Protein AF-A0A1U7GLS8-F1 (afdb_monomer)

Nearest PDB structures (foldseek):
  8ylf-assembly1_A  TM=4.229E-01  e=4.146E-02  Burkholderia thailandensis
  3boq-assembly1_B  TM=4.390E-01  e=8.369E-02  Ruegeria pomeroyi DSS-3
  4kxf-assembly5_H  TM=3.351E-01  e=7.444E-02  Mus musculus
  4kxf-assembly11_N  TM=3.195E-01  e=1.058E-01  Mus musculus
  5dd8-assembly1_B  TM=3.483E-01  e=3.034E-01  Deinococcus radiodurans

Radius of gyration: 20.21 Å; Cα contacts (8 Å, |Δi|>4): 185; chains: 1; bounding box: 59×32×50 Å

Structure (mmCIF, N/CA/C/O backbone):
data_AF-A0A1U7GLS8-F1
#
_entry.id   AF-A0A1U7GLS8-F1
#
loop_
_atom_site.group_PDB
_atom_site.id
_atom_site.type_symbol
_atom_site.label_atom_id
_atom_site.label_alt_id
_atom_site.label_comp_id
_atom_site.label_asym_id
_atom_site.label_entity_id
_atom_site.label_seq_id
_atom_site.pdbx_PDB_ins_code
_atom_site.Cartn_x
_atom_site.Cartn_y
_atom_site.Cartn_z
_atom_site.occupancy
_atom_site.B_iso_or_equiv
_atom_site.auth_seq_id
_atom_site.auth_comp_id
_atom_site.auth_asym_id
_atom_site.auth_atom_id
_atom_site.pdbx_PDB_model_num
ATOM 1 N N . MET A 1 1 ? -2.985 -7.821 25.151 1.00 47.22 1 MET A N 1
ATOM 2 C CA . MET A 1 1 ? -2.321 -8.088 23.858 1.00 47.22 1 MET A CA 1
ATOM 3 C C . MET A 1 1 ? -3.388 -7.977 22.787 1.00 47.22 1 MET A C 1
ATOM 5 O O . MET A 1 1 ? -4.386 -8.672 22.915 1.00 47.22 1 MET A O 1
ATOM 9 N N . LEU A 1 2 ? -3.234 -7.059 21.829 1.00 55.62 2 LEU A N 1
ATOM 10 C CA . LEU A 1 2 ? -4.131 -6.957 20.669 1.00 55.62 2 LEU A CA 1
ATOM 11 C C . LEU A 1 2 ? -3.967 -8.236 19.837 1.00 55.62 2 LEU A C 1
ATOM 13 O O . LEU A 1 2 ? -2.833 -8.689 19.665 1.00 55.62 2 LEU A O 1
ATOM 17 N N . GLN A 1 3 ? -5.065 -8.849 19.392 1.00 51.25 3 GLN A N 1
ATOM 18 C CA . GLN A 1 3 ? -4.973 -10.025 18.527 1.00 51.25 3 GLN A CA 1
ATOM 19 C C . GLN A 1 3 ? -4.368 -9.617 17.183 1.00 51.25 3 GLN A C 1
ATOM 21 O O . GLN A 1 3 ? -4.797 -8.656 16.551 1.00 51.25 3 GLN A O 1
ATOM 26 N N . THR A 1 4 ? -3.327 -10.341 16.784 1.00 54.66 4 THR A N 1
ATOM 27 C CA . THR A 1 4 ? -2.458 -10.063 15.635 1.00 54.66 4 THR A CA 1
ATOM 28 C C . THR A 1 4 ? -3.052 -10.562 14.313 1.00 54.66 4 THR A C 1
ATOM 30 O O . THR A 1 4 ? -2.325 -11.067 13.462 1.00 54.66 4 THR A O 1
ATOM 33 N N . GLU A 1 5 ? -4.371 -10.496 14.141 1.00 70.38 5 GLU A N 1
ATOM 34 C CA . GLU A 1 5 ? -4.969 -10.784 12.836 1.00 70.38 5 GLU A CA 1
ATOM 35 C C . GLU A 1 5 ? -4.715 -9.593 11.902 1.00 70.38 5 GLU A C 1
ATOM 37 O O . GLU A 1 5 ? -4.783 -8.431 12.309 1.00 70.38 5 GLU A O 1
ATOM 42 N N . SER A 1 6 ? -4.330 -9.881 10.658 1.00 88.44 6 SER A N 1
ATOM 43 C CA . SER A 1 6 ? -4.039 -8.853 9.657 1.00 88.44 6 SER A CA 1
ATOM 44 C C . SER A 1 6 ? -5.297 -8.056 9.331 1.00 88.44 6 SER A C 1
ATOM 46 O O . SER A 1 6 ? -6.322 -8.667 9.028 1.00 88.44 6 SER A O 1
ATOM 48 N N . LEU A 1 7 ? -5.205 -6.725 9.309 1.00 94.12 7 LEU A N 1
ATOM 49 C CA . LEU A 1 7 ? -6.380 -5.887 9.077 1.00 94.12 7 LEU A CA 1
ATOM 50 C C . LEU A 1 7 ? -6.744 -5.815 7.593 1.00 94.12 7 LEU A C 1
ATOM 52 O O . LEU A 1 7 ? -5.873 -5.662 6.733 1.00 94.12 7 LEU A O 1
ATOM 56 N N . SER A 1 8 ? -8.034 -5.840 7.282 1.00 94.56 8 SER A N 1
ATOM 57 C CA . SER A 1 8 ? -8.554 -5.521 5.962 1.00 94.56 8 SER A CA 1
ATOM 58 C C . SER A 1 8 ? -8.218 -4.081 5.585 1.00 94.56 8 SER A C 1
ATOM 60 O O . SER A 1 8 ? -8.063 -3.194 6.428 1.00 94.56 8 SER A O 1
ATOM 62 N N . GLU A 1 9 ? -8.152 -3.806 4.286 1.00 94.81 9 GLU A N 1
ATOM 63 C CA . GLU A 1 9 ? -7.890 -2.450 3.811 1.00 94.81 9 GLU A CA 1
ATOM 64 C C . GLU A 1 9 ? -8.945 -1.445 4.287 1.00 94.81 9 GLU A C 1
ATOM 66 O O . GLU A 1 9 ? -8.619 -0.310 4.641 1.00 94.81 9 GLU A O 1
ATOM 71 N N . SER A 1 10 ? -10.210 -1.864 4.353 1.00 95.19 10 SER A N 1
ATOM 72 C CA . SER A 1 10 ? -11.284 -1.024 4.875 1.00 95.19 10 SER A CA 1
ATOM 73 C C . SER A 1 10 ? -11.086 -0.707 6.360 1.00 95.19 10 SER A C 1
ATOM 75 O O . SER A 1 10 ? -11.263 0.447 6.751 1.0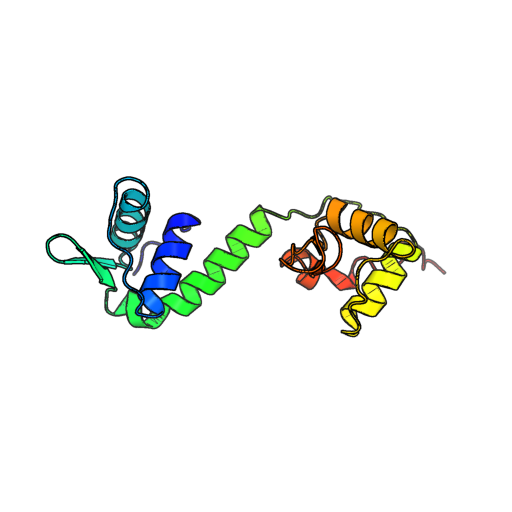0 95.19 10 SER A O 1
ATOM 77 N N . ALA A 1 11 ? -10.653 -1.675 7.177 1.00 96.19 11 ALA A N 1
ATOM 78 C CA . ALA A 1 11 ? -10.305 -1.442 8.580 1.00 96.19 11 ALA A CA 1
ATOM 79 C C . A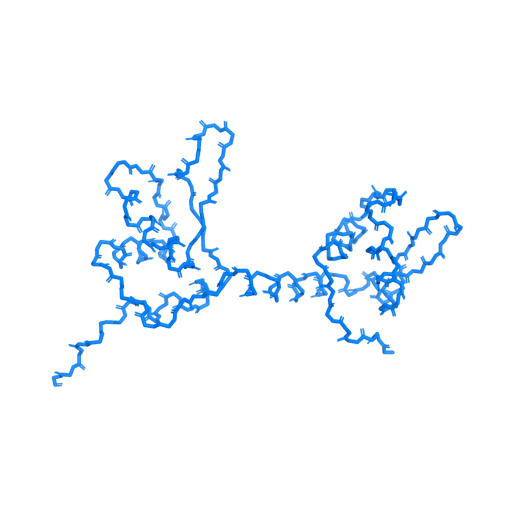LA A 1 11 ? -9.109 -0.492 8.727 1.00 96.19 11 ALA A C 1
ATOM 81 O O . ALA A 1 11 ? -9.171 0.455 9.514 1.00 96.19 11 ALA A O 1
ATOM 82 N N . VAL A 1 12 ? -8.062 -0.655 7.914 1.00 96.44 12 VAL A N 1
ATOM 83 C CA . VAL A 1 12 ? -6.911 0.267 7.889 1.00 96.44 12 VAL A CA 1
ATOM 84 C C . VAL A 1 12 ? -7.342 1.685 7.507 1.00 96.44 12 VAL A C 1
ATOM 86 O O . VAL A 1 12 ? -6.900 2.657 8.128 1.00 96.44 12 VAL A O 1
ATOM 89 N N .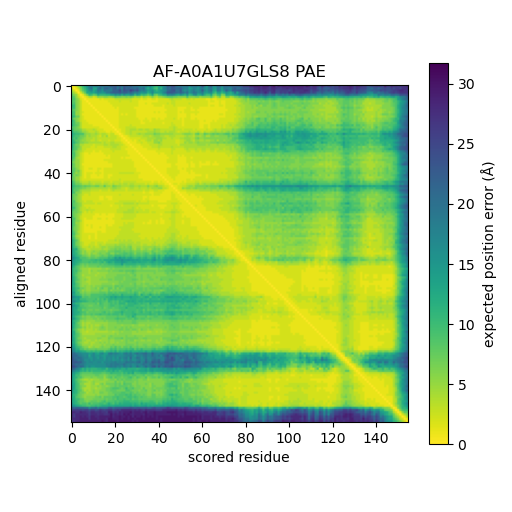 ALA A 1 13 ? -8.236 1.832 6.526 1.00 95.69 13 ALA A N 1
ATOM 90 C CA . ALA A 1 13 ? -8.775 3.128 6.130 1.00 95.69 13 ALA A CA 1
ATOM 91 C C . ALA A 1 13 ? -9.565 3.783 7.274 1.00 95.69 13 ALA A C 1
ATOM 93 O O . ALA A 1 13 ? -9.289 4.934 7.624 1.00 95.69 13 ALA A O 1
ATOM 94 N N . VAL A 1 14 ? -10.494 3.054 7.904 1.00 96.56 14 VAL A N 1
ATOM 95 C CA . VAL A 1 14 ? -11.258 3.542 9.066 1.00 96.56 14 VAL A CA 1
ATOM 96 C C . VAL A 1 14 ? -10.314 3.978 10.189 1.00 96.56 14 VAL A C 1
ATOM 98 O O . VAL A 1 14 ? -10.439 5.099 10.694 1.00 96.56 14 VAL A O 1
ATOM 101 N N . LEU A 1 15 ? -9.329 3.143 10.534 1.00 96.56 15 LEU A N 1
ATOM 102 C CA . LEU A 1 15 ? -8.342 3.432 11.572 1.00 96.56 15 LEU A CA 1
ATOM 103 C C . LEU A 1 15 ? -7.538 4.696 11.255 1.00 96.56 15 LEU A C 1
ATOM 105 O O . LEU A 1 15 ? -7.381 5.554 12.121 1.00 96.56 15 LEU A O 1
ATOM 109 N N . ARG A 1 16 ? -7.087 4.865 10.007 1.00 96.69 16 ARG A N 1
ATOM 110 C CA . ARG A 1 16 ? -6.355 6.061 9.565 1.00 96.69 16 ARG A CA 1
ATOM 111 C C . ARG A 1 16 ? -7.183 7.334 9.734 1.00 96.69 16 ARG A C 1
ATOM 113 O O . ARG A 1 16 ? -6.652 8.349 10.182 1.00 96.69 16 ARG A O 1
ATOM 120 N N . PHE A 1 17 ? -8.465 7.310 9.374 1.00 95.44 17 PHE A N 1
ATOM 121 C CA . PHE A 1 17 ? -9.340 8.473 9.540 1.00 95.44 17 PHE A CA 1
ATOM 122 C C . PHE A 1 17 ? -9.604 8.777 11.018 1.00 95.44 17 PHE A C 1
ATOM 124 O O . PHE A 1 17 ? -9.436 9.921 11.441 1.00 95.44 17 PHE A O 1
ATOM 131 N N . ARG A 1 18 ? -9.953 7.761 11.816 1.00 94.69 18 ARG A N 1
ATOM 132 C CA . ARG A 1 18 ? -10.230 7.925 13.252 1.00 94.69 18 ARG A CA 1
ATOM 133 C C . ARG A 1 18 ? -8.991 8.355 14.037 1.00 94.69 18 ARG A C 1
ATOM 135 O O . ARG A 1 18 ? -9.093 9.251 14.869 1.00 94.69 18 ARG A O 1
ATOM 142 N N . GLY A 1 19 ? -7.825 7.789 13.729 1.00 94.19 19 GLY A N 1
ATOM 143 C CA . GLY A 1 19 ? -6.539 8.160 14.326 1.00 94.19 19 GLY A CA 1
ATOM 144 C C . GLY A 1 19 ? -6.142 9.615 14.061 1.00 94.19 19 GLY A C 1
ATOM 145 O O . GLY A 1 19 ? -5.578 10.270 14.932 1.00 94.19 19 GLY A O 1
ATOM 146 N N . LYS A 1 20 ? -6.531 10.167 12.903 1.00 94.25 20 LYS A N 1
ATOM 147 C CA . LYS A 1 20 ? -6.389 11.599 12.574 1.00 94.25 20 LYS A CA 1
ATOM 148 C C . LYS A 1 20 ? -7.455 12.502 13.215 1.00 94.25 20 LYS A C 1
ATOM 150 O O . LYS A 1 20 ? -7.459 13.704 12.969 1.00 94.25 20 LYS A O 1
ATOM 155 N N . GLY A 1 21 ? -8.375 11.946 14.003 1.00 92.12 21 GLY A N 1
ATOM 156 C CA . GLY A 1 21 ? -9.478 12.685 14.620 1.00 92.12 21 GLY A CA 1
ATOM 157 C C . GLY A 1 21 ? -10.643 12.986 13.672 1.00 92.12 21 GLY A C 1
ATOM 158 O O . GLY A 1 21 ? -11.557 13.723 14.039 1.00 92.12 21 GLY A O 1
ATOM 159 N N . HIS A 1 22 ? -10.654 12.424 12.460 1.00 92.25 22 HIS A N 1
ATOM 160 C CA . HIS A 1 22 ? -11.785 12.580 11.554 1.00 92.25 22 HIS A CA 1
ATOM 161 C C . HIS A 1 22 ? -12.938 11.672 11.973 1.00 92.25 22 HIS A C 1
ATOM 163 O O . HIS A 1 22 ? -12.755 10.492 12.282 1.00 92.25 22 HIS A O 1
ATOM 169 N N . ARG A 1 23 ? -14.158 12.212 11.929 1.00 85.38 23 ARG A N 1
ATOM 170 C CA . ARG A 1 23 ? -15.364 11.425 12.173 1.00 85.38 23 ARG A CA 1
ATOM 171 C C . ARG A 1 23 ? -15.773 10.692 10.901 1.00 85.38 23 ARG A C 1
ATOM 173 O O . ARG A 1 23 ? -15.999 11.318 9.871 1.00 85.38 23 ARG A O 1
ATOM 180 N N . MET A 1 24 ? -15.937 9.378 11.005 1.00 87.12 24 MET A N 1
ATOM 181 C CA . MET A 1 24 ? -16.488 8.537 9.945 1.00 87.12 24 MET A CA 1
ATOM 182 C C . MET A 1 24 ? -17.685 7.788 10.507 1.00 87.12 24 MET A C 1
ATOM 184 O O . MET A 1 24 ? -17.504 6.881 11.313 1.00 87.12 24 MET A O 1
ATOM 188 N N . ARG A 1 25 ? -18.900 8.210 10.151 1.00 88.31 25 ARG A N 1
ATOM 189 C CA . ARG A 1 25 ? -20.108 7.587 10.699 1.00 88.31 25 ARG A CA 1
ATOM 190 C C . ARG A 1 25 ? -20.191 6.119 10.257 1.00 88.31 25 ARG A C 1
ATOM 19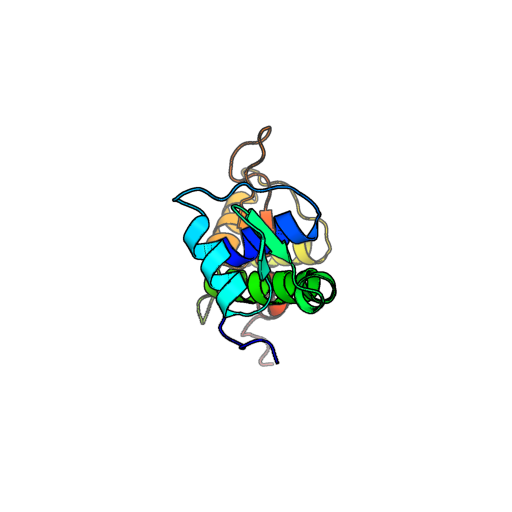2 O O . ARG A 1 25 ? -19.947 5.857 9.077 1.00 88.31 25 ARG A O 1
ATOM 199 N N . PRO A 1 26 ? -20.533 5.197 11.169 1.00 91.25 26 PRO A N 1
ATOM 200 C CA . PRO A 1 26 ? -20.840 3.828 10.793 1.00 91.25 26 PRO A CA 1
ATOM 201 C C . PRO A 1 26 ? -22.047 3.789 9.854 1.00 91.25 26 PRO A C 1
ATOM 203 O O . PRO A 1 26 ? -23.072 4.421 10.107 1.00 91.25 26 PRO A O 1
ATOM 206 N N . ASP A 1 27 ? -21.913 3.050 8.767 1.00 92.06 27 ASP A N 1
ATOM 207 C CA . ASP A 1 27 ? -22.962 2.733 7.809 1.00 92.06 27 ASP A CA 1
ATOM 208 C C . ASP A 1 27 ? -22.792 1.273 7.351 1.00 92.06 27 ASP A C 1
ATOM 210 O O . ASP A 1 27 ? -21.740 0.674 7.590 1.00 92.06 27 ASP A O 1
ATOM 214 N N . PRO A 1 28 ? -23.786 0.660 6.685 1.00 93.00 28 PRO A N 1
ATOM 215 C CA . PRO A 1 28 ? -23.711 -0.754 6.320 1.00 93.00 28 PRO A CA 1
ATOM 216 C C . PRO A 1 28 ? -22.473 -1.163 5.501 1.00 93.00 28 PRO A C 1
ATOM 218 O O . PRO A 1 28 ? -22.099 -2.331 5.527 1.00 93.00 28 PRO A O 1
ATOM 221 N N . ARG A 1 29 ? -21.828 -0.236 4.778 1.00 91.00 29 ARG A N 1
ATOM 222 C CA . ARG A 1 29 ? -20.637 -0.512 3.958 1.00 91.00 29 ARG A CA 1
ATOM 223 C C . ARG A 1 29 ? -19.357 -0.559 4.786 1.00 91.00 29 ARG A C 1
ATOM 225 O O . ARG A 1 29 ? -18.468 -1.336 4.458 1.00 91.00 29 ARG A O 1
ATOM 232 N N . ASN A 1 30 ? -19.241 0.269 5.824 1.00 93.06 30 ASN A N 1
ATOM 233 C CA . ASN A 1 30 ? -18.031 0.361 6.652 1.00 93.06 30 ASN A CA 1
ATOM 234 C C . ASN A 1 30 ? -18.185 -0.290 8.040 1.00 93.06 30 ASN A C 1
ATOM 236 O O . ASN A 1 30 ? -17.190 -0.471 8.739 1.00 93.06 30 ASN A O 1
ATOM 240 N N . LEU A 1 31 ? -19.398 -0.693 8.430 1.00 95.19 31 LEU A N 1
ATOM 241 C CA . LEU A 1 31 ? -19.668 -1.346 9.710 1.00 95.19 31 LEU A CA 1
ATOM 242 C C . LEU A 1 31 ? -18.834 -2.624 9.934 1.00 95.19 31 LEU A C 1
ATOM 244 O O . LEU A 1 31 ? -18.322 -2.779 11.044 1.00 95.19 31 LEU A O 1
ATOM 248 N N . PRO A 1 32 ? -18.603 -3.498 8.928 1.00 96.19 32 PRO A N 1
ATOM 249 C CA . PRO A 1 32 ? -17.718 -4.651 9.107 1.00 96.19 32 PRO A CA 1
ATOM 250 C C . PRO A 1 32 ? -16.292 -4.255 9.514 1.00 96.19 32 PRO A C 1
ATOM 252 O O . PRO A 1 32 ? -15.704 -4.898 10.377 1.00 96.19 32 PRO A O 1
ATOM 255 N N . ALA A 1 33 ? -15.768 -3.156 8.964 1.00 96.25 33 ALA A N 1
ATOM 256 C CA . ALA A 1 33 ? -14.437 -2.650 9.290 1.00 96.25 33 ALA A CA 1
ATOM 257 C C . ALA A 1 33 ? -14.352 -2.122 10.733 1.00 96.25 33 ALA A C 1
ATOM 259 O O . ALA A 1 33 ? -13.342 -2.317 11.403 1.00 96.25 33 ALA A O 1
ATOM 260 N N . PHE A 1 34 ? -15.417 -1.496 11.246 1.00 96.06 34 PHE A N 1
ATOM 261 C CA . PHE A 1 34 ? -15.494 -1.152 12.669 1.00 96.06 34 PHE A CA 1
ATOM 262 C C . PHE A 1 34 ? -15.524 -2.403 13.551 1.00 96.06 34 PHE A C 1
ATOM 264 O O . PHE A 1 34 ? -14.795 -2.458 14.538 1.00 96.06 34 PHE A O 1
ATOM 271 N N . GLY A 1 35 ? -16.319 -3.412 13.181 1.00 94.94 35 GLY A N 1
ATOM 272 C CA . GLY A 1 35 ? -16.375 -4.690 13.894 1.00 94.94 35 GLY A CA 1
ATOM 273 C C . GLY A 1 35 ? -15.011 -5.374 13.968 1.00 94.94 35 GLY A C 1
ATOM 274 O O . GLY A 1 35 ? -14.598 -5.801 15.038 1.00 94.94 35 GLY A O 1
ATOM 275 N N . GLU A 1 36 ? -14.270 -5.382 12.864 1.00 96.12 36 GLU A N 1
ATOM 276 C CA . GLU A 1 36 ? -12.911 -5.917 12.800 1.00 96.12 36 GLU A CA 1
ATOM 277 C C . GLU A 1 36 ? -11.943 -5.182 13.741 1.00 96.12 36 GLU A C 1
ATOM 279 O O . GLU A 1 36 ? -11.215 -5.812 14.508 1.00 96.12 36 GLU A O 1
ATOM 284 N N . LEU A 1 37 ? -11.974 -3.844 13.759 1.00 96.00 37 LEU A N 1
ATOM 285 C CA . LEU A 1 37 ? -11.154 -3.049 14.679 1.00 96.00 37 LEU A CA 1
ATOM 286 C C . LEU A 1 37 ? -11.535 -3.272 16.150 1.00 96.00 37 LEU A C 1
ATOM 288 O O . LEU A 1 37 ? -10.670 -3.168 17.024 1.00 96.00 37 LEU A O 1
ATOM 292 N N . VAL A 1 38 ? -12.806 -3.579 16.430 1.00 95.69 38 VAL A N 1
ATOM 293 C CA . VAL A 1 38 ? -13.271 -3.974 17.767 1.00 95.69 38 VAL A CA 1
ATOM 294 C C . VAL A 1 38 ? -12.754 -5.360 18.137 1.00 95.69 38 VAL A C 1
ATOM 296 O O . VAL A 1 38 ? -12.188 -5.521 19.216 1.00 95.69 38 VAL A O 1
ATOM 299 N N . SER A 1 39 ? -12.869 -6.341 17.241 1.00 94.25 39 SER A N 1
ATOM 300 C CA . SER A 1 39 ? -12.323 -7.688 17.440 1.00 94.25 39 SER A CA 1
ATOM 301 C C . SER A 1 39 ? -10.809 -7.670 17.664 1.00 94.25 39 SER A C 1
ATOM 303 O O . SER A 1 39 ? -10.307 -8.378 18.532 1.00 94.25 39 SER A O 1
ATOM 305 N N . ALA A 1 40 ? -10.087 -6.790 16.966 1.00 93.81 40 ALA A N 1
ATOM 306 C CA . ALA A 1 40 ? -8.656 -6.582 17.162 1.00 93.81 40 ALA A CA 1
ATOM 307 C C . ALA A 1 40 ? -8.307 -5.859 18.482 1.00 93.81 40 ALA A C 1
ATOM 309 O O . ALA A 1 40 ? -7.135 -5.804 18.850 1.00 93.81 40 ALA A O 1
ATOM 310 N N . GLY A 1 41 ? -9.289 -5.292 19.198 1.00 94.88 41 GLY A N 1
ATOM 311 C CA . GLY A 1 41 ? -9.107 -4.511 20.431 1.00 94.88 41 GLY A CA 1
ATOM 312 C C . GLY A 1 41 ? -8.592 -3.080 20.214 1.00 94.88 41 GLY A C 1
ATOM 313 O O . GLY A 1 41 ? -8.184 -2.397 21.159 1.00 94.88 41 GLY A O 1
ATOM 314 N N . ILE A 1 42 ? -8.579 -2.613 18.965 1.00 96.06 42 ILE A N 1
ATOM 315 C CA . ILE A 1 42 ? -8.110 -1.276 18.573 1.00 96.06 42 ILE A CA 1
ATOM 316 C C . ILE A 1 42 ? -9.207 -0.234 18.816 1.00 96.06 42 ILE A C 1
ATOM 318 O O . ILE A 1 42 ? -8.927 0.912 19.178 1.00 96.06 42 ILE A O 1
ATOM 322 N N . MET A 1 43 ? -10.463 -0.634 18.631 1.00 96.12 43 MET A N 1
ATOM 323 C CA . MET A 1 43 ? -11.645 0.170 18.916 1.00 96.12 43 MET A CA 1
ATOM 324 C C . MET A 1 43 ? -12.575 -0.548 19.891 1.00 96.12 43 MET A C 1
ATOM 326 O O . MET A 1 43 ? -12.436 -1.735 20.160 1.00 96.12 43 MET A O 1
ATOM 330 N N . GLU A 1 44 ? -13.541 0.192 20.411 1.00 96.25 44 GLU A N 1
ATOM 331 C CA . GLU A 1 44 ? -14.646 -0.323 21.207 1.00 96.25 44 GLU A CA 1
ATOM 332 C C . GLU A 1 44 ? -15.934 0.420 20.839 1.00 96.25 44 GLU A C 1
ATOM 334 O O . GLU A 1 44 ? -15.892 1.547 20.327 1.00 96.25 44 GLU A O 1
ATOM 339 N N . ALA A 1 45 ? -17.074 -0.228 21.072 1.00 94.62 45 ALA A N 1
ATOM 340 C CA . ALA A 1 45 ? -18.380 0.390 20.884 1.00 94.62 45 ALA A CA 1
ATOM 341 C C . ALA A 1 45 ? -18.584 1.530 21.897 1.00 94.62 45 ALA A C 1
ATOM 343 O O . ALA A 1 45 ? -18.237 1.404 23.071 1.00 94.62 45 ALA A O 1
ATOM 344 N N . ASP A 1 46 ? -19.168 2.629 21.432 1.00 92.44 46 ASP A N 1
ATOM 345 C CA . ASP A 1 46 ? -19.492 3.820 22.216 1.00 92.44 46 ASP A CA 1
ATOM 346 C C . ASP A 1 46 ? -20.906 4.287 21.845 1.00 92.44 46 ASP A C 1
ATOM 348 O O . ASP A 1 46 ? -21.112 5.111 20.949 1.00 92.44 46 ASP A O 1
ATOM 352 N N . GLY A 1 47 ? -21.903 3.668 22.483 1.00 88.56 47 GLY A N 1
ATOM 353 C CA . GLY A 1 47 ? -23.311 3.845 22.134 1.00 88.56 47 GLY A CA 1
ATOM 354 C C . GLY A 1 47 ? -23.607 3.358 20.713 1.00 88.56 47 GLY A C 1
ATOM 355 O O . GLY A 1 47 ? -23.473 2.174 20.418 1.00 88.56 47 GLY A O 1
ATOM 356 N N . GLU A 1 48 ? -24.019 4.280 19.842 1.00 87.50 48 GLU A N 1
ATOM 357 C CA . GLU A 1 48 ? -24.280 4.025 18.415 1.00 87.50 48 GLU A CA 1
ATOM 358 C C . GLU A 1 48 ? -23.039 4.246 17.523 1.00 87.50 48 GLU A C 1
ATOM 360 O O . GLU A 1 48 ? -23.118 4.128 16.300 1.00 87.50 48 GLU A O 1
ATOM 365 N N . ASP A 1 49 ? -21.898 4.613 18.112 1.00 92.69 49 ASP A N 1
ATOM 366 C CA . ASP A 1 49 ? -20.642 4.891 17.412 1.00 92.69 49 ASP A CA 1
ATOM 367 C C . ASP A 1 49 ? -19.520 3.966 17.926 1.00 92.69 49 ASP A C 1
ATOM 369 O O . ASP A 1 49 ? -19.737 3.029 18.696 1.00 92.69 49 ASP A O 1
ATOM 373 N N . PHE A 1 50 ? -18.295 4.226 17.477 1.00 95.12 50 PHE A N 1
ATOM 374 C CA . PHE A 1 50 ? -17.088 3.533 17.897 1.00 95.12 50 PHE A CA 1
ATOM 375 C C . PHE A 1 50 ? -16.005 4.545 18.249 1.00 95.12 50 PHE A C 1
ATOM 377 O O . PHE A 1 50 ? -15.822 5.563 17.565 1.00 95.12 50 PHE A O 1
ATOM 384 N N . ARG A 1 51 ? -15.212 4.221 19.269 1.00 95.00 51 ARG A N 1
ATOM 385 C CA . ARG A 1 51 ? -14.048 5.012 19.677 1.00 95.00 51 ARG A CA 1
ATOM 386 C C . ARG A 1 51 ? -12.792 4.155 19.730 1.00 95.00 51 ARG A C 1
ATOM 388 O O . ARG A 1 51 ? -12.860 2.948 19.922 1.00 95.00 51 ARG A O 1
ATOM 395 N N . LEU A 1 52 ? -11.634 4.787 19.551 1.00 96.12 52 LEU A N 1
ATOM 396 C CA . LEU A 1 52 ? -10.350 4.115 19.753 1.00 96.12 52 LEU A CA 1
ATOM 397 C C . LEU A 1 52 ? -10.193 3.733 21.225 1.00 96.12 52 LEU A C 1
ATOM 399 O O . LEU A 1 52 ? -10.515 4.537 22.105 1.00 96.12 52 LEU A O 1
ATOM 403 N N . THR A 1 53 ? -9.634 2.556 21.487 1.00 96.38 53 THR A N 1
ATOM 404 C CA . THR A 1 53 ? -9.133 2.204 22.820 1.00 96.38 53 THR A CA 1
ATOM 405 C C . THR A 1 53 ? -7.895 3.045 23.146 1.00 96.38 53 THR A C 1
ATOM 407 O O . THR A 1 53 ? -7.370 3.774 22.299 1.00 96.38 53 THR A O 1
ATOM 410 N N . GLU A 1 54 ? -7.403 2.986 24.383 1.00 95.19 54 GLU A N 1
ATOM 411 C CA . GLU A 1 54 ? -6.147 3.657 24.738 1.00 95.19 54 GLU A CA 1
ATOM 412 C C . GLU A 1 54 ? -4.966 3.132 23.911 1.00 95.19 54 GLU A C 1
ATOM 414 O O . GLU A 1 54 ? -4.229 3.922 23.322 1.00 95.19 54 GLU A O 1
ATOM 419 N N . ALA A 1 55 ? -4.853 1.807 23.777 1.00 91.56 55 ALA A N 1
ATOM 420 C CA . ALA A 1 55 ? -3.858 1.178 22.915 1.00 91.56 55 ALA A CA 1
ATOM 421 C C . ALA A 1 55 ? -4.022 1.623 21.454 1.00 91.56 55 ALA A C 1
ATOM 423 O O . ALA A 1 55 ? -3.045 2.030 20.827 1.00 91.56 55 ALA A O 1
ATOM 424 N N . GLY A 1 56 ? -5.260 1.643 20.942 1.00 93.69 56 GLY A N 1
ATOM 425 C CA . GLY A 1 56 ? -5.561 2.137 19.600 1.00 93.69 56 GLY A CA 1
ATOM 426 C C . GLY A 1 56 ? -5.112 3.585 19.387 1.00 93.69 56 GLY A C 1
ATOM 427 O O . GLY A 1 56 ? -4.479 3.885 18.382 1.00 93.69 56 GLY A O 1
ATOM 428 N N . ARG A 1 57 ? -5.350 4.488 20.347 1.00 94.62 57 ARG A N 1
ATOM 429 C CA . ARG A 1 57 ? -4.887 5.889 20.265 1.00 94.62 57 ARG A CA 1
ATOM 430 C C . ARG A 1 57 ? -3.367 6.023 20.236 1.00 94.62 57 ARG A C 1
ATOM 432 O O . ARG A 1 57 ? -2.862 6.913 19.559 1.00 94.62 57 ARG A O 1
ATOM 439 N N . THR A 1 58 ? -2.652 5.161 20.946 1.00 95.31 58 THR A N 1
ATOM 440 C CA . THR A 1 58 ? -1.186 5.207 21.007 1.00 95.31 58 THR A CA 1
ATOM 441 C C . THR A 1 58 ? -0.543 4.574 19.772 1.00 95.31 58 THR A C 1
ATOM 443 O O . THR A 1 58 ? 0.458 5.082 19.275 1.00 95.31 58 THR A O 1
ATOM 446 N N . GLN A 1 59 ? -1.123 3.491 19.249 1.00 94.38 59 GLN A N 1
ATOM 447 C CA . GLN A 1 59 ? -0.484 2.633 18.244 1.00 94.38 59 GLN A CA 1
ATOM 448 C C . GLN A 1 59 ? -1.070 2.762 16.834 1.00 94.38 59 GLN A C 1
ATOM 450 O O . GLN A 1 59 ? -0.508 2.187 15.905 1.00 94.38 59 GLN A O 1
ATOM 455 N N . TRP A 1 60 ? -2.170 3.501 16.626 1.00 94.94 60 TRP A N 1
ATOM 456 C CA . TRP A 1 60 ? -2.864 3.515 15.327 1.00 94.94 60 TRP A CA 1
ATOM 457 C C . TRP A 1 60 ? -1.942 3.831 14.149 1.00 94.94 60 TRP A C 1
ATOM 459 O O . TRP A 1 60 ? -2.140 3.268 13.079 1.00 94.94 60 TRP A O 1
ATOM 469 N N . LYS A 1 61 ? -0.955 4.720 14.323 1.00 96.25 61 LYS A N 1
ATOM 470 C CA . LYS A 1 61 ? -0.056 5.115 13.236 1.00 96.25 61 LYS A CA 1
ATOM 471 C C . LYS A 1 61 ? 0.829 3.949 12.812 1.00 96.25 61 LYS A C 1
ATOM 473 O O . LYS A 1 61 ? 0.861 3.626 11.636 1.00 96.25 61 LYS A O 1
ATOM 478 N N . GLU A 1 62 ? 1.458 3.283 13.774 1.00 94.81 62 GLU A N 1
ATOM 479 C CA . GLU A 1 62 ? 2.289 2.103 13.524 1.00 94.81 62 GLU A CA 1
ATOM 480 C C . GLU A 1 62 ? 1.474 0.965 12.897 1.00 94.81 62 GLU A C 1
ATOM 482 O O . GLU A 1 62 ? 1.919 0.336 11.942 1.00 94.81 62 GLU A O 1
ATOM 487 N N . ILE A 1 63 ? 0.248 0.740 13.382 1.00 94.56 63 ILE A N 1
ATOM 488 C CA . ILE A 1 63 ? -0.657 -0.265 12.813 1.00 94.56 63 ILE A CA 1
ATOM 489 C C . ILE A 1 63 ? -1.015 0.099 11.370 1.00 94.56 63 ILE A C 1
ATOM 491 O O . ILE A 1 63 ? -0.933 -0.747 10.485 1.00 94.56 63 ILE A O 1
ATOM 495 N N . VAL A 1 64 ? -1.402 1.351 11.115 1.00 95.12 64 VAL A N 1
ATOM 496 C CA . VAL A 1 64 ? -1.733 1.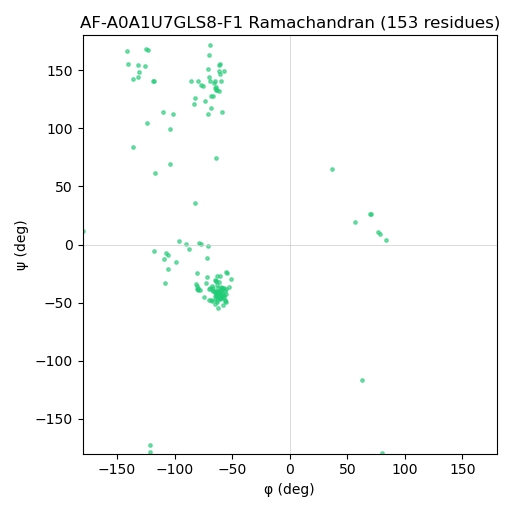815 9.764 1.00 95.12 64 VAL A CA 1
ATOM 497 C C . VAL A 1 64 ? -0.534 1.681 8.841 1.00 95.12 64 VAL A C 1
ATOM 499 O O . VAL A 1 64 ? -0.724 1.205 7.728 1.00 95.12 64 VAL A O 1
ATOM 502 N N . ASP A 1 65 ? 0.661 2.075 9.273 1.00 92.31 65 ASP A N 1
ATOM 503 C CA . ASP A 1 65 ? 1.876 1.995 8.464 1.00 92.31 65 ASP A CA 1
ATOM 504 C C . ASP A 1 65 ? 2.176 0.523 8.125 1.00 92.31 65 ASP A C 1
ATOM 506 O O . ASP A 1 65 ? 2.150 0.156 6.951 1.00 92.31 65 ASP A O 1
ATOM 510 N N . ARG A 1 66 ? 2.278 -0.357 9.132 1.00 93.19 66 ARG A N 1
ATOM 511 C CA . ARG A 1 66 ? 2.520 -1.800 8.948 1.00 93.19 66 ARG A CA 1
ATOM 512 C C . ARG A 1 66 ? 1.498 -2.469 8.027 1.00 93.19 66 ARG A C 1
ATOM 514 O O . ARG A 1 66 ? 1.866 -3.209 7.116 1.00 93.19 66 ARG A O 1
ATOM 521 N N . GLU A 1 67 ? 0.206 -2.253 8.268 1.00 94.75 67 GLU A N 1
ATOM 522 C CA . GLU A 1 67 ? -0.839 -2.904 7.473 1.00 94.75 67 GLU A CA 1
ATOM 523 C C . GLU A 1 67 ? -0.944 -2.303 6.068 1.00 94.75 67 GLU A C 1
ATOM 525 O O . GLU A 1 67 ? -1.201 -3.038 5.119 1.00 94.75 67 GLU A O 1
ATOM 530 N N . SER A 1 68 ? -0.692 -0.997 5.903 1.00 91.69 68 SER A N 1
ATOM 531 C CA . SER A 1 68 ? -0.638 -0.376 4.572 1.00 91.69 68 SER A CA 1
ATOM 532 C C . SER A 1 68 ? 0.504 -0.960 3.750 1.00 91.69 68 SER A C 1
ATOM 534 O O . SER A 1 68 ? 0.292 -1.304 2.594 1.00 91.69 68 SER A O 1
ATOM 536 N N . GLU A 1 69 ? 1.688 -1.126 4.341 1.00 89.19 69 GLU A N 1
ATOM 537 C CA . GLU A 1 69 ? 2.822 -1.760 3.667 1.00 89.19 69 GLU A CA 1
ATOM 538 C C . GLU A 1 69 ? 2.502 -3.199 3.267 1.00 89.19 69 GLU A C 1
ATOM 540 O O . GLU A 1 69 ? 2.722 -3.586 2.120 1.00 89.19 69 GLU A O 1
ATOM 545 N N . ARG A 1 70 ? 1.924 -3.988 4.180 1.00 91.81 70 ARG A N 1
ATOM 546 C CA . ARG A 1 70 ? 1.494 -5.363 3.892 1.00 91.81 70 ARG A CA 1
AT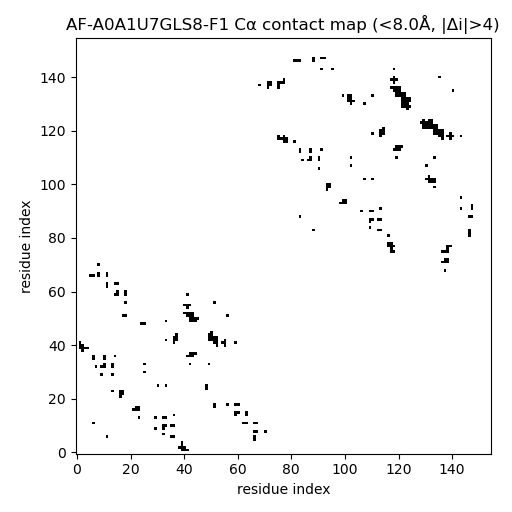OM 547 C C . ARG A 1 70 ? 0.502 -5.414 2.725 1.00 91.81 70 ARG A C 1
ATOM 549 O O . ARG A 1 70 ? 0.641 -6.264 1.848 1.00 91.81 70 ARG A O 1
ATOM 556 N N . ILE A 1 71 ? -0.487 -4.520 2.713 1.00 91.81 71 ILE A N 1
ATOM 557 C CA . ILE A 1 71 ? -1.492 -4.426 1.646 1.00 91.81 71 ILE A CA 1
ATOM 558 C C . ILE A 1 71 ? -0.839 -4.025 0.319 1.00 91.81 71 ILE A C 1
ATOM 560 O O . ILE A 1 71 ? -1.097 -4.664 -0.697 1.00 91.81 71 ILE A O 1
ATOM 564 N N . GLU A 1 72 ? 0.031 -3.015 0.311 1.00 88.31 72 GLU A N 1
ATOM 565 C CA . GLU A 1 72 ? 0.718 -2.565 -0.906 1.00 88.31 72 GLU A CA 1
ATOM 566 C C . GLU A 1 72 ? 1.649 -3.650 -1.472 1.00 88.31 72 GLU A C 1
ATOM 568 O O . GLU A 1 72 ? 1.622 -3.892 -2.679 1.00 88.31 72 GLU A O 1
ATOM 573 N N . ARG A 1 73 ? 2.393 -4.375 -0.619 1.00 87.44 73 ARG A N 1
ATOM 574 C CA . ARG A 1 73 ? 3.202 -5.543 -1.030 1.00 87.44 73 ARG A CA 1
ATOM 575 C C . ARG A 1 73 ? 2.344 -6.637 -1.668 1.00 87.44 73 ARG A C 1
ATOM 577 O O . ARG A 1 73 ? 2.760 -7.249 -2.645 1.00 87.44 73 ARG A O 1
ATOM 584 N N . ALA A 1 74 ? 1.150 -6.887 -1.128 1.00 88.75 74 ALA A N 1
ATOM 585 C CA . ALA A 1 74 ? 0.236 -7.895 -1.665 1.00 88.75 74 ALA A CA 1
ATOM 586 C C . ALA A 1 74 ? -0.409 -7.473 -2.999 1.00 88.75 74 ALA A C 1
ATOM 588 O O . ALA A 1 74 ? -0.751 -8.332 -3.808 1.00 88.75 74 ALA A O 1
ATOM 589 N N . ARG A 1 75 ? -0.579 -6.167 -3.239 1.00 88.81 75 ARG A N 1
ATOM 590 C CA . ARG A 1 75 ? -1.149 -5.624 -4.485 1.00 88.81 75 ARG A CA 1
ATOM 591 C C . ARG A 1 75 ? -0.165 -5.609 -5.643 1.00 88.81 75 ARG A C 1
ATOM 593 O O . ARG A 1 75 ? -0.563 -5.858 -6.776 1.00 88.81 75 ARG A O 1
ATOM 600 N N . HIS A 1 76 ? 1.092 -5.286 -5.357 1.00 88.62 76 HIS A N 1
ATOM 601 C CA . HIS A 1 76 ? 2.121 -5.031 -6.362 1.00 88.62 76 HIS A CA 1
ATOM 602 C C . HIS A 1 76 ? 3.244 -6.057 -6.261 1.00 88.62 76 HIS A C 1
ATOM 604 O O . HIS A 1 76 ? 4.400 -5.727 -5.996 1.00 88.62 76 HIS A O 1
ATOM 610 N N . VAL A 1 77 ? 2.888 -7.324 -6.470 1.00 89.56 77 VAL A N 1
ATOM 611 C CA . VAL A 1 77 ? 3.876 -8.399 -6.560 1.00 89.56 77 VAL A CA 1
ATOM 612 C C . VAL A 1 77 ? 4.682 -8.204 -7.841 1.00 89.56 77 VAL A C 1
ATOM 614 O O . VAL A 1 77 ? 4.132 -8.239 -8.943 1.00 89.56 77 VAL A O 1
ATOM 617 N N . ILE A 1 78 ? 5.986 -7.983 -7.691 1.00 89.69 78 ILE A N 1
ATOM 618 C CA . ILE A 1 78 ? 6.916 -7.929 -8.820 1.00 89.69 78 ILE A CA 1
ATOM 619 C C . ILE A 1 78 ? 7.121 -9.361 -9.328 1.00 89.69 78 ILE A C 1
ATOM 621 O O . ILE A 1 78 ? 7.509 -10.207 -8.518 1.00 89.69 78 ILE A O 1
ATOM 625 N N . PRO A 1 79 ? 6.868 -9.648 -10.619 1.00 87.69 79 PRO A N 1
ATOM 626 C CA . PRO A 1 79 ? 7.121 -10.965 -11.192 1.00 87.69 79 PRO A CA 1
ATOM 627 C C . PRO A 1 79 ? 8.586 -11.396 -11.032 1.00 87.69 79 PRO A C 1
ATOM 629 O O . PRO A 1 79 ? 9.500 -10.569 -11.041 1.00 87.69 79 PRO A O 1
ATOM 632 N N . ASP A 1 80 ? 8.825 -12.699 -10.913 1.00 84.00 80 ASP A N 1
ATOM 633 C CA . ASP A 1 80 ? 10.188 -13.231 -10.948 1.00 84.00 80 ASP A CA 1
ATOM 634 C C . ASP A 1 80 ? 10.774 -13.105 -12.363 1.00 84.00 80 ASP A C 1
ATOM 636 O O . ASP A 1 80 ? 10.064 -13.270 -13.355 1.00 84.00 80 ASP A O 1
ATOM 640 N N . GLY A 1 81 ? 12.079 -12.832 -12.459 1.00 83.31 81 GLY A N 1
ATOM 641 C CA . GLY A 1 81 ? 12.786 -12.774 -13.744 1.00 83.31 81 GLY A CA 1
ATOM 642 C C . GLY A 1 81 ? 12.415 -11.585 -14.635 1.00 83.31 81 GLY A C 1
ATOM 643 O O . GLY A 1 81 ? 12.530 -11.689 -15.851 1.00 83.31 81 GLY A O 1
ATOM 644 N N . VAL A 1 82 ? 11.956 -10.468 -14.058 1.00 89.00 82 VAL A N 1
ATOM 645 C CA . VAL A 1 82 ? 11.759 -9.217 -14.806 1.00 89.00 82 VAL A CA 1
ATOM 646 C C . VAL A 1 82 ? 13.087 -8.770 -15.417 1.00 89.00 82 VAL A C 1
ATOM 648 O O . VAL A 1 82 ? 14.011 -8.385 -14.701 1.00 89.00 82 VAL A O 1
ATOM 651 N N . GLU A 1 83 ? 13.152 -8.777 -16.745 1.00 91.31 83 GLU A N 1
ATOM 652 C CA . GLU A 1 83 ? 14.235 -8.174 -17.515 1.00 91.31 83 GLU A CA 1
ATOM 653 C C . GLU A 1 83 ? 13.759 -6.828 -18.055 1.00 91.31 83 GLU A C 1
ATOM 655 O O . GLU A 1 83 ? 12.853 -6.770 -18.884 1.00 91.31 83 GLU A O 1
ATOM 660 N N . LEU A 1 84 ? 14.357 -5.746 -17.554 1.00 95.06 84 LEU A N 1
ATOM 661 C CA . LEU A 1 84 ? 14.072 -4.398 -18.032 1.00 95.06 84 LEU A CA 1
ATOM 662 C C . LEU A 1 84 ? 14.925 -4.057 -19.255 1.00 95.06 84 LEU A C 1
ATOM 664 O O . LEU A 1 84 ? 16.128 -4.337 -19.283 1.00 95.06 84 LEU A O 1
ATOM 668 N N . SER A 1 85 ? 14.325 -3.359 -20.212 1.00 96.06 85 SER A N 1
ATOM 669 C CA . SER A 1 85 ? 15.029 -2.697 -21.302 1.00 96.06 85 SER A CA 1
ATOM 670 C C . SER A 1 85 ? 16.002 -1.636 -20.779 1.00 96.06 85 SER A C 1
ATOM 672 O O . SER A 1 85 ? 15.805 -1.053 -19.707 1.00 96.06 85 SER A O 1
ATOM 674 N N . ASP A 1 86 ? 17.034 -1.320 -21.565 1.00 95.88 86 ASP A N 1
ATOM 675 C CA . ASP A 1 86 ? 18.010 -0.279 -21.210 1.00 95.88 86 ASP A CA 1
ATOM 676 C C . ASP A 1 86 ? 17.337 1.079 -20.973 1.00 95.88 86 ASP A C 1
ATOM 678 O O . ASP A 1 86 ? 17.674 1.788 -20.027 1.00 95.88 86 ASP A O 1
ATOM 682 N N . ALA A 1 87 ? 16.310 1.405 -21.765 1.00 96.69 87 ALA A N 1
ATOM 683 C CA . ALA A 1 87 ? 15.540 2.634 -21.601 1.00 96.69 87 ALA A CA 1
ATOM 684 C C . ALA A 1 87 ? 14.782 2.669 -20.261 1.00 96.69 87 ALA A C 1
ATOM 686 O O . ALA A 1 87 ? 14.739 3.711 -19.602 1.00 96.69 87 ALA A O 1
ATOM 687 N N . ALA A 1 88 ? 14.204 1.541 -19.832 1.00 97.06 88 ALA A N 1
ATOM 688 C CA . ALA A 1 88 ? 13.551 1.427 -18.531 1.00 97.06 88 ALA A CA 1
ATOM 689 C C . ALA A 1 88 ? 14.554 1.465 -17.370 1.00 97.06 88 ALA A C 1
ATOM 691 O O . ALA A 1 88 ? 14.284 2.127 -16.367 1.00 97.06 88 ALA A O 1
ATOM 692 N N . LYS A 1 89 ? 15.731 0.842 -17.512 1.00 97.19 89 LYS A N 1
ATOM 693 C CA . LYS A 1 89 ? 16.822 0.929 -16.524 1.00 97.19 89 LYS A CA 1
ATOM 694 C C . LYS A 1 89 ? 17.345 2.356 -16.378 1.00 97.19 89 LYS A C 1
ATOM 696 O O . LYS A 1 89 ? 17.512 2.835 -15.257 1.00 97.19 89 LYS A O 1
ATOM 701 N N . ASP A 1 90 ? 17.560 3.062 -17.483 1.00 96.62 90 ASP A N 1
ATOM 702 C CA . ASP A 1 90 ? 18.000 4.459 -17.468 1.00 96.62 90 ASP A CA 1
ATOM 703 C C . ASP A 1 90 ? 16.957 5.371 -16.823 1.00 96.62 90 ASP A C 1
ATOM 705 O O . ASP A 1 90 ? 17.286 6.189 -15.959 1.00 96.62 90 ASP A O 1
ATOM 709 N N . LEU A 1 91 ? 15.681 5.183 -17.162 1.00 97.50 91 LEU A N 1
ATOM 710 C CA . LEU A 1 91 ? 14.591 5.902 -16.513 1.00 97.50 91 LEU A CA 1
ATOM 711 C C . LEU A 1 91 ? 14.520 5.597 -15.008 1.00 97.50 91 LEU A C 1
ATOM 713 O O . LEU A 1 91 ? 14.346 6.512 -14.198 1.00 97.50 91 LEU A O 1
ATOM 717 N N . LEU A 1 92 ? 14.693 4.332 -14.621 1.00 96.88 92 LEU A N 1
ATOM 718 C CA . LEU A 1 92 ? 14.711 3.902 -13.227 1.00 96.88 92 LEU A CA 1
ATOM 719 C C . LEU A 1 92 ? 15.851 4.579 -12.451 1.00 96.88 92 LEU A C 1
ATOM 721 O O . LEU A 1 92 ? 15.603 5.116 -11.369 1.00 96.88 92 LEU A O 1
ATOM 725 N N . ARG A 1 93 ? 17.064 4.652 -13.018 1.00 96.69 93 ARG A N 1
ATOM 726 C CA . ARG A 1 93 ? 18.202 5.394 -12.435 1.00 96.69 93 ARG A CA 1
ATOM 727 C C . ARG A 1 93 ? 17.845 6.858 -12.180 1.00 96.69 93 ARG A C 1
ATOM 729 O O . ARG A 1 93 ? 18.035 7.347 -11.067 1.00 96.69 93 ARG A O 1
ATOM 736 N N . LEU A 1 94 ? 17.251 7.539 -13.163 1.00 95.94 94 LEU A N 1
ATOM 737 C CA . LEU A 1 94 ? 16.819 8.934 -13.007 1.00 95.94 94 LEU A CA 1
ATOM 738 C C . LEU A 1 94 ? 15.790 9.102 -11.877 1.00 95.94 94 LEU A C 1
ATOM 740 O O . LEU A 1 94 ? 15.852 10.071 -11.117 1.00 95.94 94 LEU A O 1
ATOM 744 N N . CYS A 1 95 ? 14.846 8.169 -11.747 1.00 95.75 95 CYS A N 1
ATOM 745 C CA . CYS A 1 95 ? 13.836 8.203 -10.688 1.00 95.75 95 CYS A CA 1
ATOM 746 C C . CYS A 1 95 ? 14.450 7.974 -9.296 1.00 95.75 95 CYS A C 1
ATOM 748 O O . CYS A 1 95 ? 14.078 8.660 -8.343 1.00 95.75 95 CYS A O 1
ATOM 750 N N . ILE A 1 96 ? 15.433 7.073 -9.176 1.00 95.69 96 ILE A N 1
ATOM 751 C CA . ILE A 1 96 ? 16.181 6.826 -7.929 1.00 95.69 96 ILE A CA 1
ATOM 752 C C . ILE A 1 96 ? 16.958 8.071 -7.485 1.00 95.69 96 ILE A C 1
ATOM 754 O O . ILE A 1 96 ? 16.999 8.376 -6.295 1.00 95.69 96 ILE A O 1
ATOM 758 N N . GLU A 1 97 ? 17.517 8.825 -8.432 1.00 95.19 97 GLU A N 1
ATOM 759 C CA . GLU A 1 97 ? 18.181 10.113 -8.181 1.00 95.19 97 GLU A CA 1
ATOM 760 C C . GLU A 1 97 ? 17.203 11.247 -7.817 1.00 95.19 97 GLU A C 1
ATOM 762 O O . GLU A 1 97 ? 17.617 12.379 -7.569 1.00 95.19 97 GLU A O 1
ATOM 767 N N . GLY A 1 98 ? 15.897 10.970 -7.797 1.00 92.50 98 GLY A N 1
ATOM 768 C CA . GLY A 1 98 ? 14.858 11.933 -7.448 1.00 92.50 98 GLY A CA 1
ATOM 769 C C . GLY A 1 98 ? 14.419 12.842 -8.596 1.00 92.50 98 GLY A C 1
ATOM 770 O O . GLY A 1 98 ? 13.575 13.707 -8.370 1.00 92.50 98 GLY A O 1
ATOM 771 N N . LYS A 1 99 ? 14.933 12.653 -9.821 1.00 93.50 99 LYS A N 1
ATOM 772 C CA . LYS A 1 99 ? 14.599 13.511 -10.973 1.00 93.50 99 LYS A CA 1
ATOM 773 C C . LYS A 1 99 ? 13.157 13.332 -11.448 1.00 93.50 99 LYS A C 1
ATOM 775 O O . LYS A 1 99 ? 12.547 14.321 -11.828 1.00 93.50 99 LYS A O 1
ATOM 780 N N . ASN A 1 100 ? 12.641 12.098 -11.413 1.00 89.62 100 ASN A N 1
ATOM 781 C CA . ASN A 1 100 ? 11.244 11.724 -11.705 1.00 89.62 100 ASN A CA 1
ATOM 782 C C . ASN A 1 100 ? 10.597 12.549 -12.842 1.00 89.62 100 ASN A C 1
ATOM 784 O O . ASN A 1 100 ? 9.689 13.339 -12.570 1.00 89.62 100 ASN A O 1
ATOM 788 N N . PRO A 1 101 ? 11.086 12.429 -14.092 1.00 91.88 101 PRO A N 1
ATOM 789 C CA . PRO A 1 101 ? 10.546 13.201 -15.209 1.00 91.88 101 PRO A CA 1
ATOM 790 C C . PRO A 1 101 ? 9.057 12.900 -15.443 1.00 91.88 101 PRO A C 1
ATOM 792 O O . PRO A 1 101 ? 8.604 11.772 -15.269 1.00 91.88 101 PRO A O 1
ATOM 795 N N . ASP A 1 102 ? 8.291 13.903 -15.876 1.00 91.88 102 ASP A N 1
ATOM 796 C CA . ASP A 1 102 ? 6.900 13.690 -16.292 1.00 91.88 102 ASP A CA 1
ATOM 797 C C . ASP A 1 102 ? 6.835 12.725 -17.498 1.00 91.88 102 ASP A C 1
ATOM 799 O O . ASP A 1 102 ? 7.726 12.690 -18.352 1.00 91.88 102 ASP A O 1
ATOM 803 N N . GLY A 1 103 ? 5.742 11.966 -17.583 1.00 90.19 103 GLY A N 1
ATOM 804 C CA . GLY A 1 103 ? 5.451 11.050 -18.681 1.00 90.19 103 GLY A CA 1
ATOM 805 C C . GLY A 1 103 ? 5.102 11.760 -19.989 1.00 90.19 103 GLY A C 1
ATOM 806 O O . GLY A 1 103 ? 4.005 12.315 -20.132 1.00 90.19 103 GLY A O 1
ATOM 807 N N . ASP A 1 104 ? 5.969 11.649 -20.988 1.00 90.50 104 ASP A N 1
ATOM 808 C CA . ASP A 1 104 ? 5.779 12.163 -22.345 1.00 90.50 104 ASP A CA 1
ATOM 809 C C . ASP A 1 104 ? 5.849 11.052 -23.408 1.00 90.50 104 ASP A C 1
ATOM 811 O O . ASP A 1 104 ? 5.964 9.866 -23.106 1.00 90.50 104 ASP A O 1
ATOM 815 N N . GLU A 1 105 ? 5.716 11.411 -24.683 1.00 90.38 105 GLU A N 1
ATOM 816 C CA . GLU A 1 105 ? 5.745 10.428 -25.775 1.00 90.38 105 GLU A CA 1
ATOM 817 C C . GLU A 1 105 ? 7.066 9.648 -25.859 1.00 90.38 105 GLU A C 1
ATOM 819 O O . GLU A 1 105 ? 7.054 8.499 -26.298 1.00 90.38 105 GLU A O 1
ATOM 824 N N . SER A 1 106 ? 8.177 10.234 -25.404 1.00 92.25 106 SER A N 1
ATOM 825 C CA . SER A 1 106 ? 9.504 9.625 -25.470 1.00 92.25 106 SER A CA 1
ATOM 826 C C . SER A 1 106 ? 9.747 8.608 -24.353 1.00 92.25 106 SER A C 1
ATOM 828 O O . SER A 1 106 ? 10.345 7.563 -24.603 1.00 92.25 106 SER A O 1
ATOM 830 N N . ASN A 1 107 ? 9.258 8.872 -23.136 1.00 94.31 107 ASN A N 1
ATOM 831 C CA . ASN A 1 107 ? 9.563 8.057 -21.955 1.00 94.31 107 ASN A CA 1
ATOM 832 C C . ASN A 1 107 ? 8.379 7.209 -21.448 1.00 94.31 107 ASN A C 1
ATOM 834 O O . ASN A 1 107 ? 8.582 6.285 -20.659 1.00 94.31 107 ASN A O 1
ATOM 838 N N . ARG A 1 108 ? 7.147 7.447 -21.926 1.00 93.38 108 ARG A N 1
ATOM 839 C CA . ARG A 1 108 ? 5.971 6.636 -21.555 1.00 93.38 108 ARG A CA 1
ATOM 840 C C . ARG A 1 108 ? 6.136 5.140 -21.821 1.00 93.38 108 ARG A C 1
ATOM 842 O O . ARG A 1 108 ? 5.630 4.381 -20.998 1.00 93.38 108 ARG A O 1
ATOM 849 N N . PRO A 1 109 ? 6.782 4.674 -22.910 1.00 95.62 109 PRO A N 1
ATOM 850 C CA . PRO A 1 109 ? 7.024 3.243 -23.091 1.00 95.62 109 PRO A CA 1
ATOM 851 C C . PRO A 1 109 ? 7.854 2.635 -21.951 1.00 95.62 109 PRO A C 1
ATOM 853 O O . PRO A 1 109 ? 7.465 1.606 -21.411 1.00 95.62 109 PRO A O 1
ATOM 856 N N . ALA A 1 110 ? 8.918 3.316 -21.515 1.00 96.69 110 ALA A N 1
ATOM 857 C CA . ALA A 1 110 ? 9.740 2.884 -20.385 1.00 96.69 110 ALA A CA 1
ATOM 858 C C . ALA A 1 110 ? 8.962 2.929 -19.057 1.00 96.69 110 ALA A C 1
ATOM 860 O O . ALA A 1 110 ? 9.045 2.005 -18.254 1.00 96.69 110 ALA A O 1
ATOM 861 N N . TYR A 1 111 ? 8.130 3.954 -18.839 1.00 96.62 111 TYR A N 1
ATOM 862 C CA . TYR A 1 111 ? 7.236 3.978 -17.677 1.00 96.62 111 TYR A CA 1
ATOM 863 C C . TYR A 1 111 ? 6.217 2.837 -17.683 1.00 96.62 111 TYR A C 1
ATOM 865 O O . TYR A 1 111 ? 5.960 2.261 -16.630 1.00 96.62 111 TYR A O 1
ATOM 873 N N . ARG A 1 112 ? 5.634 2.500 -18.840 1.00 95.31 112 ARG A N 1
ATOM 874 C CA . ARG A 1 112 ? 4.722 1.353 -18.970 1.00 95.31 112 ARG A CA 1
ATOM 875 C C . ARG A 1 112 ? 5.407 0.061 -18.584 1.00 95.31 112 ARG A C 1
ATOM 877 O O . ARG A 1 112 ? 4.842 -0.677 -17.799 1.00 95.31 112 ARG A O 1
ATOM 884 N N . GLU A 1 113 ? 6.633 -0.150 -19.040 1.00 97.00 113 GLU A N 1
ATOM 885 C CA . GLU A 1 113 ? 7.409 -1.329 -18.670 1.00 97.00 113 GLU A CA 1
ATOM 886 C C . GLU A 1 113 ? 7.633 -1.423 -17.150 1.00 97.00 113 GLU A C 1
ATOM 888 O O . GLU A 1 113 ? 7.370 -2.461 -16.546 1.00 97.00 113 GLU A O 1
ATOM 893 N N . LEU A 1 114 ? 8.014 -0.319 -16.495 1.00 96.75 114 LEU A N 1
ATOM 894 C CA . LEU A 1 114 ? 8.151 -0.274 -15.032 1.00 96.75 114 LEU A CA 1
ATOM 895 C C . LEU A 1 114 ? 6.817 -0.501 -14.298 1.00 96.75 114 LEU A C 1
ATOM 897 O O . LEU A 1 114 ? 6.808 -1.028 -13.182 1.00 96.75 114 LEU A O 1
ATOM 901 N N . VAL A 1 115 ? 5.696 -0.091 -14.897 1.00 95.19 115 VAL A N 1
ATOM 902 C CA . VAL A 1 115 ? 4.345 -0.320 -14.366 1.00 95.19 115 VAL A CA 1
ATOM 903 C C . VAL A 1 115 ? 3.914 -1.774 -14.543 1.00 95.19 115 VAL A C 1
ATOM 905 O O . VAL A 1 115 ? 3.434 -2.379 -13.588 1.00 95.19 115 VAL A O 1
ATOM 908 N N . ASP A 1 116 ? 4.135 -2.354 -15.720 1.00 94.56 116 ASP A N 1
ATOM 909 C CA . ASP A 1 116 ? 3.823 -3.750 -16.032 1.00 94.56 116 ASP A CA 1
ATOM 910 C C . ASP A 1 116 ? 4.662 -4.707 -15.165 1.00 94.56 116 ASP A C 1
ATOM 912 O O . ASP A 1 116 ? 4.184 -5.761 -14.746 1.00 94.56 116 ASP A O 1
ATOM 916 N N . ALA A 1 117 ? 5.881 -4.295 -14.802 1.00 95.56 117 ALA A N 1
ATOM 917 C CA . ALA A 1 117 ? 6.740 -4.981 -13.841 1.00 95.56 117 ALA A CA 1
ATOM 918 C C . ALA A 1 117 ? 6.348 -4.767 -12.362 1.00 95.56 117 ALA A C 1
ATOM 920 O O . ALA A 1 117 ? 7.028 -5.278 -11.474 1.00 95.56 117 ALA A O 1
ATOM 921 N N . ASN A 1 118 ? 5.288 -4.006 -12.059 1.00 95.62 118 ASN A N 1
ATOM 922 C CA . ASN A 1 118 ? 4.887 -3.607 -10.700 1.00 95.62 118 ASN A CA 1
ATOM 923 C C . ASN A 1 118 ? 5.968 -2.851 -9.894 1.00 95.62 118 ASN A C 1
ATOM 925 O O . ASN A 1 118 ? 5.879 -2.750 -8.667 1.00 95.62 118 ASN A O 1
ATOM 929 N N . ILE A 1 119 ? 6.977 -2.276 -10.552 1.00 95.50 119 ILE A N 1
ATOM 930 C CA . ILE A 1 119 ? 8.022 -1.465 -9.904 1.00 95.50 119 ILE A CA 1
ATOM 931 C C . ILE A 1 119 ? 7.492 -0.051 -9.627 1.00 95.50 119 ILE A C 1
ATOM 933 O O . ILE A 1 119 ? 7.747 0.543 -8.575 1.00 95.50 119 ILE A O 1
ATOM 937 N N . MET A 1 120 ? 6.719 0.493 -10.564 1.00 95.31 120 MET A N 1
ATOM 938 C CA . MET A 1 120 ? 6.061 1.790 -10.437 1.00 95.31 120 MET A CA 1
ATOM 939 C C . MET A 1 120 ? 4.556 1.660 -10.663 1.00 95.31 120 MET A C 1
ATOM 941 O O . MET A 1 120 ? 4.056 0.640 -11.120 1.00 95.31 120 MET A O 1
ATOM 945 N N . MET A 1 121 ? 3.815 2.711 -10.334 1.00 92.62 121 MET A N 1
ATOM 946 C CA . MET A 1 121 ? 2.397 2.824 -10.652 1.00 92.62 121 MET A CA 1
ATOM 9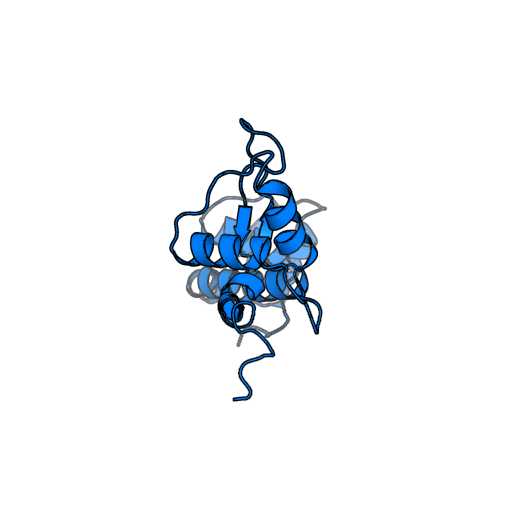47 C C . MET A 1 121 ? 2.079 4.224 -11.187 1.00 92.62 121 MET A C 1
ATOM 949 O O . MET A 1 121 ? 2.653 5.210 -10.700 1.00 92.62 121 MET A O 1
ATOM 953 N N . PRO A 1 122 ? 1.174 4.334 -12.175 1.00 91.62 122 PRO A N 1
ATOM 954 C CA . PRO A 1 122 ? 0.732 5.622 -12.672 1.00 91.62 122 PRO A CA 1
ATOM 955 C C . PRO A 1 122 ? -0.114 6.317 -11.606 1.00 91.62 122 PRO A C 1
ATOM 957 O O . PRO A 1 122 ? -0.942 5.711 -10.925 1.00 91.62 122 PRO A O 1
ATOM 960 N N . MET A 1 123 ? 0.082 7.620 -11.492 1.00 83.31 123 MET A N 1
ATOM 961 C CA . MET A 1 123 ? -0.711 8.509 -10.667 1.00 83.31 123 MET A CA 1
ATOM 962 C C . MET A 1 123 ? -1.525 9.398 -11.597 1.00 83.31 123 MET A C 1
ATOM 964 O O . MET A 1 123 ? -0.981 10.228 -12.327 1.00 83.31 123 MET A O 1
ATOM 968 N N . GLY A 1 124 ? -2.843 9.226 -11.563 1.00 69.88 124 GLY A N 1
ATOM 969 C CA . GLY A 1 124 ? -3.745 10.178 -12.192 1.00 69.88 124 GLY A CA 1
ATOM 970 C C . GLY A 1 124 ? -3.612 11.533 -11.500 1.00 69.88 124 GLY A C 1
ATOM 971 O O . GLY A 1 124 ? -3.620 11.622 -10.269 1.00 69.88 124 GLY A O 1
ATOM 972 N N . THR A 1 125 ? -3.497 12.601 -12.284 1.00 65.81 125 THR A N 1
ATOM 973 C CA . THR A 1 125 ? -3.676 13.964 -11.772 1.00 65.81 125 THR A CA 1
ATOM 974 C C . THR A 1 125 ? -4.856 14.602 -12.485 1.00 65.81 125 THR A C 1
ATOM 976 O O . THR A 1 125 ? -5.022 14.433 -13.693 1.00 65.81 125 THR A O 1
ATOM 979 N N . PHE A 1 126 ? -5.664 15.368 -11.746 1.00 61.72 126 PHE A N 1
ATOM 980 C CA . PHE A 1 126 ? -6.838 16.056 -12.298 1.00 61.72 126 PHE A CA 1
ATOM 981 C C . PHE A 1 126 ? -6.509 16.954 -13.503 1.00 61.72 126 PHE A C 1
ATOM 983 O O . PHE A 1 126 ? -7.391 17.237 -14.304 1.00 61.72 126 PHE A O 1
ATOM 990 N N . THR A 1 127 ? -5.262 17.417 -13.627 1.00 69.3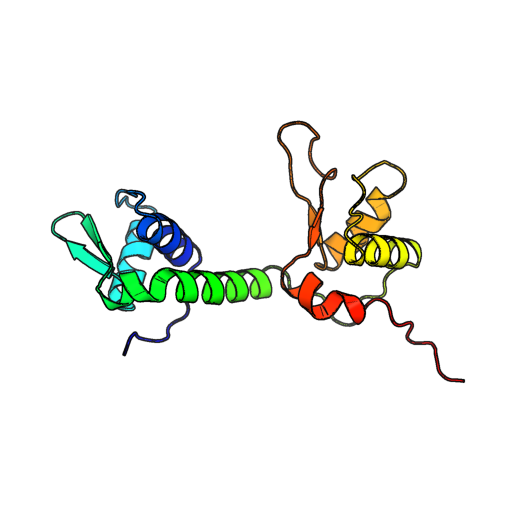1 127 THR A N 1
ATOM 991 C CA . THR A 1 127 ? -4.848 18.422 -14.613 1.00 69.31 127 THR A CA 1
ATOM 992 C C . THR A 1 127 ? -4.049 17.876 -15.791 1.00 69.31 127 THR A C 1
ATOM 994 O O . THR A 1 127 ? -3.998 18.551 -16.815 1.00 69.31 127 THR A O 1
ATOM 997 N N . LYS A 1 128 ? -3.418 16.699 -15.680 1.00 65.44 128 LYS A N 1
ATOM 998 C CA . LYS A 1 128 ? -2.522 16.184 -16.731 1.00 65.44 128 LYS A CA 1
ATOM 999 C C . LYS A 1 128 ? -2.978 14.860 -17.357 1.00 65.44 128 LYS A C 1
ATOM 1001 O O . LYS A 1 128 ? -2.398 14.444 -18.351 1.00 65.44 128 LYS A O 1
ATOM 1006 N N . GLY A 1 129 ? -4.046 14.248 -16.840 1.00 68.50 129 GLY A N 1
ATOM 1007 C CA . GLY A 1 129 ? -4.546 12.959 -17.320 1.00 68.50 129 GLY A CA 1
ATOM 1008 C C . GLY A 1 129 ? -3.751 11.774 -16.772 1.00 68.50 129 GLY A C 1
ATOM 1009 O O . GLY A 1 129 ? -2.827 11.932 -15.966 1.00 68.50 129 GLY A O 1
ATOM 1010 N N . ASP A 1 130 ? -4.151 10.577 -17.189 1.00 68.31 130 ASP A N 1
ATOM 1011 C CA . ASP A 1 130 ? -3.465 9.339 -16.827 1.00 68.31 130 ASP A CA 1
ATOM 1012 C C . ASP A 1 130 ? -2.106 9.265 -17.546 1.00 68.31 130 ASP A C 1
ATOM 1014 O O . ASP A 1 130 ? -1.954 9.794 -18.647 1.00 68.31 130 ASP A O 1
ATOM 1018 N N . TRP A 1 131 ? -1.118 8.594 -16.944 1.00 82.50 131 TRP A N 1
ATOM 1019 C CA . TRP A 1 131 ? 0.225 8.378 -17.522 1.00 82.50 131 TRP A CA 1
ATOM 1020 C C . TRP A 1 131 ? 1.149 9.601 -17.616 1.00 82.50 131 TRP A C 1
ATOM 1022 O O . TRP A 1 131 ? 2.050 9.629 -18.457 1.00 82.50 131 TRP A O 1
ATOM 1032 N N . VAL A 1 132 ? 0.961 10.594 -16.744 1.00 83.56 132 VAL A N 1
ATOM 1033 C CA . VAL A 1 132 ? 1.875 11.750 -16.666 1.00 83.56 132 VAL A CA 1
ATOM 1034 C C . VAL A 1 132 ? 2.735 11.750 -15.411 1.00 83.56 132 VAL A C 1
ATOM 1036 O O . VAL A 1 132 ? 3.880 12.178 -15.464 1.00 83.56 132 VAL A O 1
ATOM 1039 N N . VAL A 1 133 ? 2.219 11.250 -14.293 1.00 87.62 133 VAL A N 1
ATOM 1040 C CA . VAL A 1 133 ? 2.975 11.162 -13.042 1.00 87.62 133 VAL A CA 1
ATOM 1041 C C . VAL A 1 133 ? 3.075 9.702 -12.646 1.00 87.62 133 VAL A C 1
ATOM 1043 O O . VAL A 1 133 ? 2.108 8.956 -12.782 1.00 87.62 133 VAL A O 1
ATOM 1046 N N . PHE A 1 134 ? 4.232 9.297 -12.136 1.00 91.44 134 PHE A N 1
ATOM 1047 C CA . PHE A 1 134 ? 4.492 7.933 -11.692 1.00 91.44 134 PHE A CA 1
ATOM 1048 C C . PHE A 1 134 ? 5.111 7.962 -10.304 1.00 91.44 134 PHE A C 1
ATOM 1050 O O . PHE A 1 134 ? 5.826 8.898 -9.945 1.00 91.44 134 PHE A O 1
ATOM 1057 N N . ARG A 1 135 ? 4.836 6.930 -9.512 1.00 91.56 135 ARG A N 1
ATOM 1058 C CA . ARG A 1 135 ? 5.489 6.721 -8.218 1.00 91.56 135 ARG A CA 1
ATOM 1059 C C . ARG A 1 135 ? 5.968 5.287 -8.105 1.00 91.56 135 ARG A C 1
ATOM 1061 O O . ARG A 1 135 ? 5.371 4.399 -8.707 1.00 91.56 135 ARG A O 1
ATOM 1068 N N . PHE A 1 136 ? 6.991 5.058 -7.294 1.00 94.44 136 PHE A N 1
ATOM 1069 C CA . PHE A 1 136 ? 7.353 3.703 -6.901 1.00 94.44 136 PHE A CA 1
ATOM 1070 C C . PHE A 1 136 ? 6.195 3.022 -6.170 1.00 94.44 136 PHE A C 1
ATOM 1072 O O . PHE A 1 136 ? 5.516 3.645 -5.345 1.00 94.44 136 PHE A O 1
ATOM 1079 N N . THR A 1 137 ? 5.992 1.739 -6.454 1.00 93.06 137 THR A N 1
ATOM 1080 C CA . THR A 1 137 ? 5.274 0.862 -5.527 1.00 93.06 137 THR A CA 1
ATOM 1081 C C . THR A 1 137 ? 6.158 0.628 -4.301 1.00 93.06 137 THR A C 1
ATOM 1083 O O . THR A 1 137 ? 7.366 0.878 -4.334 1.00 93.06 137 THR A O 1
ATOM 1086 N N . PHE A 1 138 ? 5.580 0.150 -3.199 1.00 90.31 138 PHE A N 1
ATOM 1087 C CA . PHE A 1 138 ? 6.365 -0.119 -1.995 1.00 90.31 138 PHE A CA 1
ATOM 1088 C C . PHE A 1 138 ? 7.506 -1.120 -2.274 1.00 90.31 138 PHE A C 1
ATOM 1090 O O . PHE A 1 138 ? 8.675 -0.827 -2.021 1.00 90.31 138 PHE A O 1
ATOM 1097 N N . THR A 1 139 ? 7.180 -2.267 -2.876 1.00 90.25 139 THR A N 1
ATOM 1098 C CA . THR A 1 139 ? 8.159 -3.306 -3.230 1.00 90.25 139 THR A CA 1
ATOM 1099 C C . THR A 1 139 ? 9.127 -2.835 -4.314 1.00 90.25 139 THR A C 1
ATOM 1101 O O . THR A 1 139 ? 10.319 -3.130 -4.237 1.00 90.25 139 THR A O 1
ATOM 1104 N N . GLY A 1 140 ? 8.648 -2.058 -5.291 1.00 93.31 140 GLY A N 1
ATOM 1105 C CA . GLY A 1 140 ? 9.492 -1.459 -6.321 1.00 93.31 140 GLY A CA 1
ATOM 1106 C C . GLY A 1 140 ? 10.540 -0.520 -5.741 1.00 93.31 140 GLY A C 1
ATOM 1107 O O . GLY A 1 140 ? 11.690 -0.559 -6.168 1.00 93.31 140 GLY A O 1
ATOM 1108 N N . TRP A 1 141 ? 10.187 0.268 -4.720 1.00 93.75 141 TRP A N 1
ATOM 1109 C CA . TRP A 1 141 ? 11.161 1.074 -3.991 1.00 93.75 141 TRP A CA 1
ATOM 1110 C C . TRP A 1 141 ? 12.171 0.201 -3.244 1.00 93.75 141 TRP A C 1
ATOM 1112 O O . TRP A 1 141 ? 13.368 0.405 -3.417 1.00 93.75 141 TRP A O 1
ATOM 1122 N N . GLU A 1 142 ? 11.739 -0.777 -2.442 1.00 91.50 142 GLU A N 1
ATOM 1123 C CA . GLU A 1 142 ? 12.665 -1.638 -1.682 1.00 91.50 142 GLU A CA 1
ATOM 1124 C C . GLU A 1 142 ? 13.701 -2.326 -2.586 1.00 91.50 142 GLU A C 1
ATOM 1126 O O . GLU A 1 142 ? 14.888 -2.326 -2.259 1.00 91.50 142 GLU A O 1
ATOM 1131 N N . ARG A 1 143 ? 13.264 -2.830 -3.745 1.00 91.12 143 ARG A N 1
ATOM 1132 C CA . ARG A 1 143 ? 14.070 -3.651 -4.663 1.00 91.12 143 ARG A CA 1
ATOM 1133 C C . ARG A 1 143 ? 14.722 -2.871 -5.807 1.00 91.12 143 ARG A C 1
ATOM 1135 O O . ARG A 1 143 ? 15.370 -3.465 -6.656 1.00 91.12 143 ARG A O 1
ATOM 1142 N N . ARG A 1 144 ? 14.579 -1.541 -5.853 1.00 93.12 144 ARG A N 1
ATOM 1143 C CA . ARG A 1 144 ? 14.943 -0.693 -7.012 1.00 93.12 144 ARG A CA 1
ATOM 1144 C C . ARG A 1 144 ? 16.358 -0.896 -7.572 1.00 93.12 144 ARG A C 1
ATOM 1146 O O . ARG A 1 144 ? 16.561 -0.682 -8.759 1.00 93.12 144 ARG A O 1
ATOM 1153 N N . PHE A 1 145 ? 17.322 -1.289 -6.740 1.00 92.69 145 PHE A N 1
ATOM 1154 C CA . PHE A 1 145 ? 18.699 -1.531 -7.179 1.00 92.69 145 PHE A CA 1
ATOM 1155 C C . PHE A 1 145 ? 18.900 -2.906 -7.829 1.00 92.69 145 PHE A C 1
ATOM 1157 O O . PHE A 1 145 ? 19.772 -3.033 -8.677 1.00 92.69 145 PHE A O 1
ATOM 1164 N N . GLU A 1 146 ? 18.065 -3.900 -7.512 1.00 91.81 146 GLU A N 1
ATOM 1165 C CA . GLU A 1 146 ? 18.161 -5.258 -8.074 1.00 91.81 146 GLU A CA 1
ATOM 1166 C C . GLU A 1 146 ? 17.936 -5.279 -9.592 1.00 91.81 146 GLU A C 1
ATOM 1168 O O . GLU A 1 146 ? 18.451 -6.146 -10.285 1.00 91.81 146 GLU A O 1
ATOM 117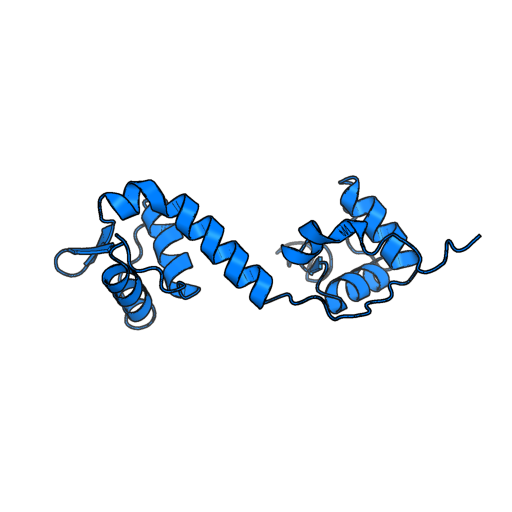3 N N . PHE A 1 147 ? 17.175 -4.315 -10.116 1.00 89.31 147 PHE A N 1
ATOM 1174 C CA . PHE A 1 147 ? 16.837 -4.228 -11.540 1.00 89.31 147 PHE A CA 1
ATOM 1175 C C . PHE A 1 147 ? 17.867 -3.454 -12.372 1.00 89.31 147 PHE A C 1
ATOM 1177 O O . PHE A 1 147 ? 17.701 -3.316 -13.584 1.00 89.31 147 PHE A O 1
ATOM 1184 N N . LEU A 1 148 ? 18.891 -2.888 -11.726 1.00 87.69 148 LEU A N 1
ATOM 1185 C CA . LEU A 1 148 ? 19.930 -2.097 -12.386 1.00 87.69 148 LEU A CA 1
ATOM 1186 C C . LEU A 1 148 ? 21.208 -2.881 -12.661 1.00 87.69 148 LEU A C 1
ATOM 1188 O O . LEU A 1 148 ? 22.028 -2.409 -13.453 1.00 87.69 148 LEU A O 1
ATOM 1192 N N . ASP A 1 149 ? 21.358 -4.038 -12.021 1.00 75.94 149 ASP A N 1
ATOM 1193 C CA . ASP A 1 149 ? 22.470 -4.941 -12.251 1.00 75.94 149 ASP A CA 1
ATOM 1194 C C . ASP A 1 149 ? 22.162 -5.799 -13.478 1.00 75.94 149 ASP A C 1
ATOM 1196 O O . ASP A 1 149 ? 21.168 -6.526 -13.535 1.00 75.94 149 ASP A O 1
ATOM 1200 N N . ASP A 1 150 ? 23.021 -5.712 -14.487 1.00 57.88 150 ASP A N 1
ATOM 1201 C CA . ASP A 1 150 ? 22.963 -6.641 -15.603 1.00 57.88 150 ASP A CA 1
ATOM 1202 C C . ASP A 1 150 ? 23.372 -8.028 -15.101 1.00 57.88 150 ASP A C 1
ATOM 1204 O O . ASP A 1 150 ? 24.454 -8.206 -14.531 1.00 57.88 150 ASP A O 1
ATOM 1208 N N . ALA A 1 151 ? 22.541 -9.038 -15.366 1.00 48.66 151 ALA A N 1
ATOM 1209 C CA . ALA A 1 151 ? 22.974 -10.430 -15.378 1.00 48.66 151 ALA A CA 1
ATOM 1210 C C . ALA A 1 151 ? 24.002 -10.605 -16.516 1.00 48.66 151 ALA A C 1
ATOM 1212 O O . ALA A 1 151 ? 23.688 -11.087 -17.600 1.00 48.66 151 ALA A O 1
ATOM 1213 N N . GLY A 1 152 ? 25.221 -10.107 -16.300 1.00 46.12 152 GLY A N 1
ATOM 1214 C CA . GLY A 1 152 ? 26.194 -9.908 -17.369 1.00 46.12 152 GLY A CA 1
ATOM 1215 C C . GLY A 1 152 ? 27.555 -9.343 -16.960 1.00 46.12 152 GLY A C 1
ATOM 1216 O O . GLY A 1 152 ? 28.330 -9.008 -17.847 1.00 46.12 152 GLY A O 1
ATOM 1217 N N . SER A 1 153 ? 27.902 -9.271 -15.669 1.00 38.31 153 SER A N 1
ATOM 1218 C CA . SER A 1 153 ? 29.305 -9.101 -15.252 1.00 38.31 153 SER A CA 1
ATOM 1219 C C . SER A 1 153 ? 29.868 -10.422 -14.729 1.00 38.31 153 SER A C 1
ATOM 1221 O O . SER A 1 153 ? 30.097 -10.616 -13.538 1.00 38.31 153 SER A O 1
ATOM 1223 N N . ALA A 1 154 ? 30.041 -11.367 -15.652 1.00 41.75 154 ALA A N 1
ATOM 1224 C CA . ALA A 1 154 ? 31.049 -12.405 -15.519 1.00 41.75 154 ALA A CA 1
ATOM 1225 C C . ALA A 1 154 ? 32.196 -12.023 -16.461 1.00 41.75 154 ALA A C 1
ATOM 1227 O O . ALA A 1 154 ? 32.107 -12.235 -17.671 1.00 41.75 154 ALA A O 1
ATOM 1228 N N . ALA A 1 155 ? 33.240 -11.422 -15.897 1.00 36.69 155 ALA A N 1
ATOM 1229 C CA . ALA A 1 155 ? 34.554 -11.278 -16.512 1.00 36.69 155 ALA A CA 1
ATOM 1230 C C . ALA A 1 155 ? 35.620 -11.597 -15.461 1.00 36.69 155 ALA A C 1
ATOM 1232 O O . ALA A 1 155 ? 35.498 -11.071 -14.331 1.00 36.69 155 ALA A O 1
#

Secondary structure (DSSP, 8-state):
----PPPPHHHHHHHHHHHTT------TTTHHHHHHHHHTTSEEEETTEEEE-HHHHHHHHHHHHHHHHHHHHHH-PPPTT----HHHHHHHHHHHTT------TTTHHHHHHHHHTTSEEEEEETTTEEEEEEEE-HHHHHHTTTTTS-TT---

Mean predicted aligned error: 7.1 Å

pLDDT: mean 88.68, std 12.73, range [36.69, 97.5]

Sequence (155 aa):
MLQTESLSESAVAVLRFRGKGHRMRPDPRNLPAFGELVSAGIMEADGEDFRLTEAGRTQWKEIVDRESERIERARHVIPDGVELSDAAKDLLRLCIEGKNPDGDESNRPAYRELVDANIMMPMGTFTKGDWVVFRFTFTGWERRFEFLDDAGSAA

Foldseek 3Di:
DFPPDQADPLLLVVLVCVLVVHDDQDDPVSVVSLVVCVNRQQWDDDPNGIHGDPCNNVCSVVSSVVNVLVVLCVVQPQDPPLAADPLLLVQLVCVVVVNQAFFDPVNLVSVVSCVVRSQKHWDADPPPGTRGGIDGRSVSVVCSVVNNDPPDPPD

Solvent-accessible surface area (backbone atoms only — not comparable to full-atom values): 9045 Å² total; per-residue (Å²): 132,66,56,86,71,85,69,52,70,62,27,40,51,52,47,52,40,47,69,71,71,45,89,75,82,79,44,91,86,51,38,64,29,53,51,50,34,33,72,32,54,33,26,40,82,50,88,96,46,72,42,67,30,73,66,24,69,74,40,38,64,62,52,35,50,55,46,49,50,54,50,43,40,70,73,34,63,56,64,86,85,76,80,71,52,70,65,30,37,53,51,48,52,42,42,75,74,66,65,60,74,72,42,44,91,86,50,35,64,32,52,48,52,36,34,77,44,23,31,27,42,73,38,74,42,101,86,70,41,74,60,28,41,71,43,67,30,67,49,22,53,77,46,54,67,72,66,68,61,68,97,72,83,85,127